Protein AF-A0A4Z1BLG9-F1 (afdb_monomer_lite)

Radius of gyration: 14.85 Å; chains: 1; bounding box: 35×24×40 Å

Secondary structure (DSSP, 8-state):
--HHHHHHHHHHTT--SS-SEEEEEEEEEE--TT-SS-EEETTTTEEEEEEEEEEETTS-EEEEEEEETT--HHHHHHHHHHHHHHH-SS--EEEEP--

Sequence (99 aa):
MNRHLAAALRRGEGRVVDPSTGVIDSQNLRTTESGGVRGYDTVNCINGHKRHIVTNTIGPLVRLTVLGAKSQDRDDAPALLKSVSAAYLLLRNELADGG

Organism: NCBI:txid2560053

InterPro domains:
  IPR002559 Transposase IS4-like domain [PF01609] (19-97)

pLDDT: mean 86.89, std 6.78, range [56.94, 94.12]

Structure (mmCIF, N/CA/C/O backbone):
data_AF-A0A4Z1BLG9-F1
#
_entry.id   AF-A0A4Z1BLG9-F1
#
loop_
_atom_site.group_PDB
_atom_site.id
_atom_site.type_symbol
_atom_site.label_atom_id
_atom_site.label_alt_id
_atom_site.label_comp_id
_atom_site.label_asym_id
_atom_site.label_entity_id
_atom_site.label_seq_id
_atom_site.pdbx_PDB_ins_code
_atom_site.Cartn_x
_atom_site.Cartn_y
_atom_site.Cartn_z
_atom_site.occupancy
_atom_site.B_iso_or_equiv
_atom_site.auth_seq_id
_atom_site.auth_comp_id
_atom_site.auth_asym_id
_atom_site.auth_atom_id
_atom_site.pdbx_PDB_model_num
ATOM 1 N N . MET A 1 1 ? 0.551 -10.435 5.478 1.00 67.19 1 MET A N 1
ATOM 2 C CA . MET A 1 1 ? 1.385 -9.283 5.886 1.00 67.19 1 MET A CA 1
ATOM 3 C C . MET A 1 1 ? 0.776 -8.670 7.150 1.00 67.19 1 MET A C 1
ATOM 5 O O . MET A 1 1 ? -0.440 -8.560 7.188 1.00 67.19 1 MET A O 1
ATOM 9 N N . ASN A 1 2 ? 1.581 -8.408 8.187 1.00 83.00 2 ASN A N 1
ATOM 10 C CA . ASN A 1 2 ? 1.369 -7.635 9.438 1.00 83.00 2 ASN A CA 1
ATOM 11 C C . ASN A 1 2 ? 0.002 -7.520 10.157 1.00 83.00 2 ASN A C 1
ATOM 13 O O . ASN A 1 2 ? -0.118 -6.723 11.086 1.00 83.00 2 ASN A O 1
ATOM 17 N N . ARG A 1 3 ? -1.003 -8.349 9.860 1.00 85.00 3 ARG A N 1
ATOM 18 C CA . ARG A 1 3 ? -2.334 -8.282 10.492 1.00 85.00 3 ARG A CA 1
ATOM 19 C C . ARG A 1 3 ? -2.309 -8.355 12.021 1.00 85.00 3 ARG A C 1
ATOM 21 O O . ARG A 1 3 ? -3.034 -7.605 12.661 1.00 85.00 3 ARG A O 1
ATOM 28 N N . HIS A 1 4 ? -1.478 -9.219 12.607 1.00 88.88 4 HIS A N 1
ATOM 29 C CA . HIS A 1 4 ? -1.388 -9.347 14.067 1.00 88.88 4 HIS A CA 1
ATOM 30 C C . HIS A 1 4 ? -0.812 -8.092 14.726 1.00 88.88 4 HIS A C 1
ATOM 32 O O . HIS A 1 4 ? -1.366 -7.622 15.715 1.00 88.88 4 HIS A O 1
ATOM 38 N N . LEU A 1 5 ? 0.239 -7.513 14.139 1.00 88.88 5 LEU A N 1
ATOM 39 C CA . LEU A 1 5 ? 0.828 -6.260 14.614 1.00 88.88 5 LEU A CA 1
ATOM 40 C C . LEU A 1 5 ? -0.161 -5.101 14.460 1.00 88.88 5 LEU A C 1
ATOM 42 O O . LEU A 1 5 ? -0.385 -4.353 15.405 1.00 88.88 5 LEU A O 1
ATOM 46 N N . ALA A 1 6 ? -0.830 -5.005 13.309 1.00 88.75 6 ALA A N 1
ATOM 47 C CA . ALA A 1 6 ? -1.861 -3.999 13.081 1.00 88.75 6 ALA A CA 1
ATOM 48 C C . ALA A 1 6 ? -3.029 -4.138 14.075 1.00 88.75 6 ALA A C 1
ATOM 50 O O . ALA A 1 6 ? -3.483 -3.140 14.624 1.00 88.75 6 ALA A O 1
ATOM 51 N N . ALA A 1 7 ? -3.492 -5.361 14.353 1.00 90.12 7 ALA A N 1
ATOM 52 C CA . ALA A 1 7 ? -4.559 -5.606 15.320 1.00 90.12 7 ALA A CA 1
ATOM 53 C C . ALA A 1 7 ? -4.134 -5.266 16.758 1.00 90.12 7 ALA A C 1
ATOM 55 O O . ALA A 1 7 ? -4.933 -4.706 17.505 1.00 90.12 7 ALA A O 1
ATOM 56 N N . ALA A 1 8 ? -2.891 -5.577 17.142 1.00 92.06 8 ALA A N 1
ATOM 57 C CA . ALA A 1 8 ? -2.346 -5.234 18.453 1.00 92.06 8 ALA A CA 1
ATOM 58 C C . ALA A 1 8 ? -2.254 -3.713 18.646 1.00 92.06 8 ALA A C 1
ATOM 60 O O . ALA A 1 8 ? -2.758 -3.201 19.643 1.00 92.06 8 ALA A O 1
ATOM 61 N N . LEU A 1 9 ? -1.712 -2.990 17.659 1.00 92.81 9 LEU A N 1
ATOM 62 C CA . LEU A 1 9 ? -1.645 -1.526 17.680 1.00 92.81 9 LEU A CA 1
ATOM 63 C C . LEU A 1 9 ? -3.043 -0.901 17.759 1.00 92.81 9 LEU A C 1
ATOM 65 O O . LEU A 1 9 ? -3.284 -0.029 18.584 1.00 92.81 9 LEU A O 1
ATOM 69 N N . ARG A 1 10 ? -4.005 -1.395 16.966 1.00 92.56 10 ARG A N 1
ATOM 70 C CA . ARG A 1 10 ? -5.385 -0.881 17.003 1.00 92.56 10 ARG A CA 1
ATOM 71 C C . ARG A 1 10 ? -6.067 -1.126 18.345 1.00 92.56 10 ARG A C 1
ATOM 73 O O . ARG A 1 10 ? -6.756 -0.230 18.816 1.00 92.56 10 ARG A O 1
ATOM 80 N N . ARG A 1 11 ? -5.847 -2.284 18.979 1.00 94.06 11 ARG A N 1
ATOM 81 C CA . ARG A 1 11 ? -6.335 -2.537 20.347 1.00 94.06 11 ARG A CA 1
ATOM 82 C C . ARG A 1 11 ? -5.711 -1.581 21.358 1.00 94.06 11 ARG A C 1
ATOM 84 O O . ARG A 1 11 ? -6.442 -1.076 22.200 1.00 94.06 11 ARG A O 1
ATOM 91 N N . GLY A 1 12 ? -4.405 -1.325 21.257 1.00 94.12 12 GLY A N 1
ATOM 92 C CA . GLY A 1 12 ? -3.710 -0.352 22.107 1.00 94.12 12 GLY A CA 1
ATOM 93 C C . GLY A 1 12 ? -4.290 1.061 21.985 1.00 94.12 12 GLY A C 1
ATOM 94 O O . GLY A 1 12 ? -4.463 1.739 22.987 1.00 94.12 12 GLY A O 1
ATOM 95 N N . GLU A 1 13 ? -4.698 1.446 20.775 1.00 92.75 13 GLU A N 1
ATOM 96 C CA . GLU A 1 13 ? -5.358 2.725 20.471 1.00 92.75 13 GLU A CA 1
ATOM 97 C C . GLU A 1 13 ? -6.877 2.737 20.762 1.00 92.75 13 GLU A C 1
ATOM 99 O O . GLU A 1 13 ? -7.572 3.684 20.391 1.00 92.75 13 GLU A O 1
ATOM 104 N N . GLY A 1 14 ? -7.442 1.674 21.353 1.00 93.62 14 GLY A N 1
ATOM 105 C CA . GLY A 1 14 ? -8.882 1.575 21.635 1.00 93.62 14 GLY A CA 1
ATOM 106 C C . GLY A 1 14 ? -9.774 1.490 20.385 1.00 93.62 14 GLY A C 1
ATOM 107 O O . GLY A 1 14 ? -10.964 1.797 20.441 1.00 93.62 14 GLY A O 1
ATOM 108 N N . ARG A 1 15 ? -9.219 1.087 19.235 1.00 91.62 15 ARG A N 1
ATOM 109 C CA . ARG A 1 15 ? -9.914 1.001 17.940 1.00 91.62 15 ARG A CA 1
ATOM 110 C C . ARG A 1 15 ? -10.295 -0.439 17.592 1.00 91.62 15 ARG A C 1
ATOM 112 O O . ARG A 1 15 ? -9.628 -1.400 17.973 1.00 91.62 15 ARG A O 1
ATOM 119 N N . VAL A 1 16 ? -11.341 -0.590 16.774 1.00 90.38 16 VAL A N 1
ATOM 120 C CA . VAL A 1 16 ? -11.739 -1.883 16.184 1.00 90.38 16 VAL A CA 1
ATOM 121 C C . VAL A 1 16 ? -10.556 -2.499 15.436 1.00 90.38 16 VAL A C 1
ATOM 123 O O . VAL A 1 16 ? -9.916 -1.810 14.646 1.00 90.38 16 VAL A O 1
ATOM 126 N N . VAL A 1 17 ? -10.276 -3.787 15.669 1.00 90.00 17 VAL A N 1
ATOM 127 C CA . VAL A 1 17 ? -9.104 -4.499 15.116 1.00 90.00 17 VAL A CA 1
ATOM 128 C C . VAL A 1 17 ? -9.045 -4.518 13.592 1.00 90.00 17 VAL A C 1
ATOM 130 O O . VAL A 1 17 ? -7.956 -4.464 13.025 1.00 90.00 17 VAL A O 1
ATOM 133 N N . ASP A 1 18 ? -10.202 -4.599 12.940 1.00 88.38 18 ASP A N 1
ATOM 134 C CA . ASP A 1 18 ? -10.326 -4.548 11.489 1.00 88.38 18 ASP A CA 1
ATOM 135 C C . ASP A 1 18 ? -10.551 -3.078 11.077 1.00 88.38 18 ASP A C 1
ATOM 137 O O . ASP A 1 18 ? -11.537 -2.470 11.505 1.00 88.38 18 ASP A O 1
ATOM 141 N N . PRO A 1 19 ? -9.605 -2.434 10.372 1.00 89.69 19 PRO A N 1
ATOM 142 C CA . PRO A 1 19 ? -9.749 -1.043 9.956 1.00 89.69 19 PRO A CA 1
ATOM 143 C C . PRO A 1 19 ? -10.884 -0.870 8.942 1.00 89.69 19 PRO A C 1
ATOM 145 O O . PRO A 1 19 ? -11.047 -1.684 8.046 1.00 89.69 19 PRO A O 1
ATOM 148 N N . SER A 1 20 ? -11.621 0.237 9.039 1.00 89.00 20 SER A N 1
ATOM 149 C CA . SER A 1 20 ? -12.642 0.608 8.050 1.00 89.00 20 SER A CA 1
ATOM 150 C C . SER A 1 20 ? -12.087 1.381 6.848 1.00 89.00 20 SER A C 1
ATOM 152 O O . SER A 1 20 ? -12.695 1.402 5.778 1.00 89.00 20 SER A O 1
ATOM 154 N N . THR A 1 21 ? -10.938 2.034 7.042 1.00 90.19 21 THR A N 1
ATOM 155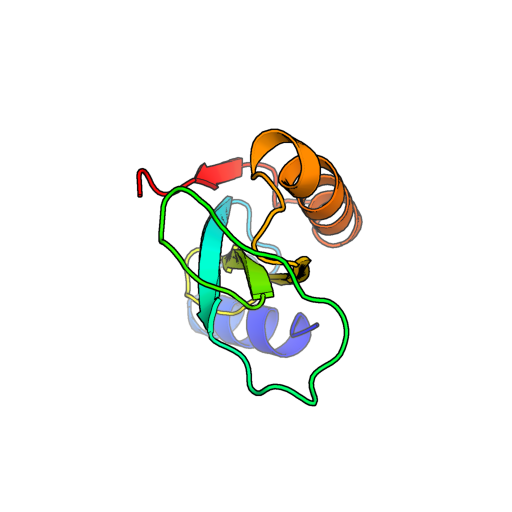 C CA . THR A 1 21 ? -10.329 2.954 6.079 1.00 90.19 21 THR A CA 1
ATOM 156 C C . THR A 1 21 ? -8.844 2.650 5.911 1.00 90.19 21 THR A C 1
ATOM 158 O O . THR A 1 21 ? -8.130 2.469 6.908 1.00 90.19 21 THR A O 1
ATOM 161 N N . GLY A 1 22 ? -8.397 2.616 4.658 1.00 91.00 22 GLY A N 1
ATOM 162 C CA . GLY A 1 22 ? -6.997 2.566 4.252 1.00 91.00 22 GLY A CA 1
ATOM 163 C C . GLY A 1 22 ? -6.568 3.830 3.506 1.00 91.00 22 GLY A C 1
ATOM 164 O O . GLY A 1 22 ? -7.404 4.565 2.980 1.00 91.00 22 GLY A O 1
ATOM 165 N N . VAL A 1 23 ? -5.264 4.083 3.487 1.00 91.50 23 VAL A N 1
ATOM 166 C CA . VAL A 1 23 ? -4.624 5.101 2.643 1.00 91.50 23 VAL A CA 1
ATOM 167 C C . VAL A 1 23 ? -3.745 4.370 1.639 1.00 91.50 23 VAL A C 1
ATOM 169 O O . VAL A 1 23 ? -2.911 3.554 2.054 1.00 91.50 23 VAL A O 1
ATOM 172 N N . ILE A 1 24 ? -3.961 4.646 0.355 1.00 91.56 24 ILE A N 1
ATOM 173 C CA . ILE A 1 24 ? -3.181 4.124 -0.761 1.00 91.56 24 ILE A CA 1
ATOM 174 C C . ILE A 1 24 ? -2.267 5.217 -1.305 1.00 91.56 24 ILE A C 1
ATOM 176 O O . ILE A 1 24 ? -2.690 6.355 -1.481 1.00 91.56 24 ILE A O 1
ATOM 180 N N . ASP A 1 25 ? -1.026 4.835 -1.567 1.00 89.94 25 ASP A N 1
ATOM 181 C CA . ASP A 1 25 ? -0.011 5.686 -2.180 1.00 89.94 25 ASP A CA 1
ATOM 182 C C . ASP A 1 25 ? 0.829 4.842 -3.150 1.00 89.94 25 ASP A C 1
ATOM 184 O O . ASP A 1 25 ? 1.086 3.646 -2.920 1.00 89.94 25 ASP A O 1
ATOM 188 N N . SER A 1 26 ? 1.237 5.474 -4.245 1.00 89.56 26 SER A N 1
ATOM 189 C CA . SER A 1 26 ? 2.101 4.900 -5.262 1.00 89.56 26 SER A CA 1
ATOM 190 C C . SER A 1 26 ? 3.442 5.628 -5.298 1.00 89.56 26 SER A C 1
ATOM 192 O O . SER A 1 26 ? 3.518 6.846 -5.422 1.00 89.56 26 SER A O 1
ATOM 194 N N . GLN A 1 27 ? 4.539 4.877 -5.234 1.00 88.31 27 GLN A N 1
ATOM 195 C CA . GLN A 1 27 ? 5.870 5.477 -5.196 1.00 88.31 27 GLN A CA 1
ATOM 196 C C . GLN A 1 27 ? 6.823 4.811 -6.176 1.00 88.31 27 GLN A C 1
ATOM 198 O O . GLN A 1 27 ? 6.926 3.583 -6.222 1.00 88.31 27 GLN A O 1
ATOM 203 N N . ASN A 1 28 ? 7.587 5.629 -6.897 1.00 88.38 28 ASN A N 1
ATOM 204 C CA . ASN A 1 28 ? 8.652 5.174 -7.784 1.00 88.38 28 ASN A CA 1
ATOM 205 C C . ASN A 1 28 ? 10.005 5.224 -7.076 1.00 88.38 28 ASN A C 1
ATOM 207 O O . ASN A 1 28 ? 10.390 6.238 -6.497 1.00 88.38 28 ASN A O 1
ATOM 211 N N . LEU A 1 29 ? 10.747 4.121 -7.133 1.00 87.94 29 LEU A N 1
ATOM 212 C CA . LEU A 1 29 ? 12.064 3.990 -6.523 1.00 87.94 29 LEU A CA 1
ATOM 213 C C . LEU A 1 29 ? 13.074 3.544 -7.567 1.00 87.94 29 LEU A C 1
ATOM 215 O O . LEU A 1 29 ? 12.837 2.597 -8.316 1.00 87.94 29 LEU A O 1
ATOM 219 N N . ARG A 1 30 ? 14.237 4.200 -7.570 1.00 88.50 30 ARG A N 1
ATOM 220 C CA . ARG A 1 30 ? 15.392 3.749 -8.349 1.00 88.50 30 ARG A CA 1
ATOM 221 C C . ARG A 1 30 ? 15.910 2.43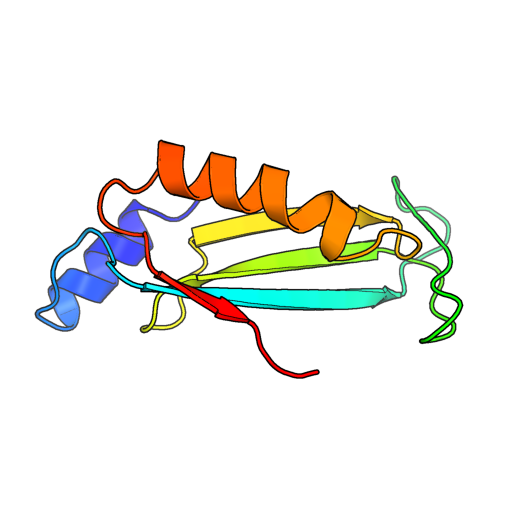2 -7.794 1.00 88.50 30 ARG A C 1
ATOM 223 O O . ARG A 1 30 ? 15.962 2.234 -6.581 1.00 88.50 30 ARG A O 1
ATOM 230 N N . THR A 1 31 ? 16.331 1.559 -8.694 1.00 82.88 31 THR A N 1
ATOM 231 C CA . THR A 1 31 ? 16.894 0.252 -8.352 1.00 82.88 31 THR A CA 1
ATOM 232 C C . THR A 1 31 ? 18.284 0.126 -8.939 1.00 82.88 31 THR A C 1
ATOM 234 O O . THR A 1 31 ? 18.640 0.833 -9.882 1.00 82.88 31 THR A O 1
ATOM 237 N N . THR A 1 32 ? 19.079 -0.789 -8.396 1.00 79.81 32 THR A N 1
ATOM 238 C CA . THR A 1 32 ? 20.351 -1.157 -9.015 1.00 79.81 32 THR A CA 1
ATOM 239 C C . THR A 1 32 ? 20.113 -1.997 -10.271 1.00 79.81 32 THR A C 1
ATOM 241 O O . THR A 1 32 ? 19.020 -2.521 -10.512 1.00 79.81 32 THR A O 1
ATOM 244 N N . GLU A 1 33 ? 21.151 -2.122 -11.091 1.00 65.31 33 GLU A N 1
ATOM 245 C CA . GLU A 1 33 ? 21.119 -2.825 -12.377 1.00 65.31 33 GLU A CA 1
ATOM 246 C C . GLU A 1 33 ? 20.775 -4.325 -12.281 1.00 65.31 33 GLU A C 1
ATOM 248 O O . GLU A 1 33 ? 20.234 -4.883 -13.238 1.00 65.31 33 GLU A O 1
ATOM 253 N N . SER A 1 34 ? 20.986 -4.946 -11.115 1.00 67.88 34 SER A N 1
ATOM 254 C CA . SER A 1 34 ? 20.845 -6.395 -10.885 1.00 67.88 34 SER A CA 1
ATOM 255 C C . SER A 1 34 ? 19.493 -6.843 -10.295 1.00 67.88 34 SER A C 1
ATOM 257 O O . SER A 1 34 ? 19.353 -8.000 -9.901 1.00 67.88 34 SER A O 1
ATOM 259 N N . GLY A 1 35 ? 18.494 -5.959 -10.184 1.00 64.38 35 GLY A N 1
ATOM 260 C CA . GLY A 1 35 ? 17.279 -6.202 -9.390 1.00 64.38 35 GLY A CA 1
ATOM 261 C C . GLY A 1 35 ? 15.988 -6.446 -10.183 1.00 64.38 35 GLY A C 1
ATOM 262 O O . GLY A 1 35 ? 15.214 -5.517 -10.372 1.00 64.38 35 GLY A O 1
ATOM 263 N N . GLY A 1 36 ? 15.709 -7.696 -10.573 1.00 75.88 36 GLY A N 1
ATOM 264 C CA . GLY A 1 36 ? 14.348 -8.198 -10.855 1.00 75.88 36 GLY A CA 1
ATOM 265 C C . GLY A 1 36 ? 13.440 -7.363 -11.784 1.00 75.88 36 GLY A C 1
ATOM 266 O O . GLY A 1 36 ? 13.882 -6.792 -12.779 1.00 75.88 36 GLY A O 1
ATOM 267 N N . VAL A 1 37 ? 12.128 -7.356 -11.493 1.00 81.50 37 VAL A N 1
ATOM 268 C CA . VAL A 1 37 ? 11.091 -6.631 -12.260 1.00 81.50 37 VAL A CA 1
ATOM 269 C C . VAL A 1 37 ? 11.386 -5.131 -12.266 1.00 81.50 37 VAL A C 1
ATOM 271 O O . VAL A 1 37 ? 11.348 -4.507 -11.218 1.00 81.50 37 VAL A O 1
ATOM 274 N N . ARG A 1 38 ? 11.604 -4.523 -13.433 1.00 86.38 38 ARG A N 1
ATOM 275 C CA . ARG A 1 38 ? 11.925 -3.091 -13.567 1.00 86.38 38 ARG A CA 1
ATOM 276 C C . ARG A 1 38 ? 11.164 -2.439 -14.713 1.00 86.38 38 ARG A C 1
ATOM 278 O O . ARG A 1 38 ? 10.721 -3.115 -15.639 1.00 86.38 38 ARG A O 1
ATOM 285 N N . GLY A 1 39 ? 11.045 -1.120 -14.667 1.00 88.75 39 GLY A N 1
ATOM 286 C CA . GLY A 1 39 ? 10.495 -0.318 -15.754 1.00 88.75 39 GLY A CA 1
ATOM 287 C C . GLY A 1 39 ? 11.009 1.111 -15.688 1.00 88.75 39 GLY A C 1
ATOM 288 O O . GLY A 1 39 ? 11.501 1.537 -14.649 1.00 88.75 39 GLY A O 1
ATOM 289 N N . TYR A 1 40 ? 10.904 1.834 -16.797 1.00 89.75 40 TYR A N 1
ATOM 290 C CA . TYR A 1 40 ? 11.205 3.259 -16.836 1.00 89.75 40 TYR A CA 1
ATOM 291 C C . TYR A 1 40 ? 9.908 4.054 -16.725 1.00 89.75 40 TYR A C 1
ATOM 293 O O . TYR A 1 40 ? 9.030 3.911 -17.578 1.00 89.75 40 TYR A O 1
ATOM 301 N N . ASP A 1 41 ? 9.804 4.870 -15.684 1.00 88.50 41 ASP A N 1
ATOM 302 C CA . ASP A 1 41 ? 8.796 5.912 -15.600 1.00 88.50 41 ASP A CA 1
ATOM 303 C C . ASP A 1 41 ? 9.254 7.123 -16.413 1.00 88.50 41 ASP A C 1
ATOM 305 O O . ASP A 1 41 ? 10.282 7.735 -16.114 1.00 88.50 41 ASP A O 1
ATOM 309 N N . THR A 1 42 ? 8.477 7.481 -17.427 1.00 87.62 42 THR A N 1
ATOM 310 C CA . THR A 1 42 ? 8.732 8.656 -18.261 1.00 87.62 42 THR A CA 1
ATOM 311 C C . THR A 1 42 ? 8.382 9.970 -17.571 1.00 87.62 42 THR A C 1
ATOM 313 O O . THR A 1 42 ? 8.910 10.998 -17.977 1.00 87.62 42 THR A O 1
ATOM 316 N N . VAL A 1 43 ? 7.510 9.954 -16.558 1.00 86.38 43 VAL A N 1
ATOM 317 C CA . VAL A 1 43 ? 7.099 11.154 -15.815 1.00 86.38 43 VAL A CA 1
ATOM 318 C C . VAL A 1 43 ? 8.182 11.541 -14.813 1.00 86.38 43 VAL A C 1
ATOM 320 O O . VAL A 1 43 ? 8.688 12.658 -14.854 1.00 86.38 43 VAL A O 1
ATOM 323 N N . ASN A 1 44 ? 8.598 10.601 -13.959 1.00 84.94 44 ASN A N 1
ATOM 324 C CA . ASN A 1 44 ? 9.625 10.859 -12.946 1.00 84.94 44 ASN A CA 1
ATOM 325 C C . ASN A 1 44 ? 11.061 10.596 -13.435 1.00 84.94 44 ASN A C 1
ATOM 327 O O . ASN A 1 44 ? 12.015 10.808 -12.685 1.00 84.94 44 ASN A O 1
ATOM 331 N N . CYS A 1 45 ? 11.239 10.118 -14.671 1.00 90.56 45 CYS A N 1
ATOM 332 C CA . CYS A 1 45 ? 12.535 9.734 -15.243 1.00 90.56 45 CYS A CA 1
ATOM 333 C C . CYS A 1 45 ? 13.310 8.741 -14.354 1.00 90.56 45 CYS A C 1
ATOM 335 O O . CYS A 1 45 ? 14.519 8.864 -14.127 1.00 90.56 45 CYS A O 1
ATOM 337 N N . ILE A 1 46 ? 12.596 7.753 -13.809 1.00 89.25 46 ILE A N 1
ATOM 338 C CA . ILE A 1 46 ? 13.137 6.738 -12.900 1.00 89.25 46 ILE A CA 1
ATOM 339 C C . ILE A 1 46 ? 13.111 5.382 -13.596 1.00 89.25 46 ILE A C 1
ATOM 341 O O . ILE A 1 46 ? 12.051 4.887 -13.963 1.00 89.25 46 ILE A O 1
ATOM 345 N N . ASN A 1 47 ? 14.278 4.744 -13.720 1.00 90.12 47 ASN A N 1
ATOM 346 C CA . ASN A 1 47 ? 14.352 3.312 -13.993 1.00 90.12 47 ASN A CA 1
ATOM 347 C C . ASN A 1 47 ? 14.362 2.559 -12.661 1.00 90.12 47 ASN A C 1
ATOM 349 O O . ASN A 1 47 ? 15.294 2.716 -11.866 1.00 90.12 47 ASN A O 1
ATOM 353 N N . GLY A 1 48 ? 13.328 1.769 -12.405 1.00 92.06 48 GLY A N 1
ATOM 354 C CA . GLY A 1 48 ? 13.265 0.978 -11.188 1.00 92.06 48 GLY A CA 1
ATOM 355 C C . GLY A 1 48 ? 11.906 0.358 -10.921 1.00 92.06 48 GLY A C 1
ATOM 356 O O . GLY A 1 48 ? 11.277 -0.191 -11.832 1.00 92.06 48 GLY A O 1
ATOM 357 N N . HIS A 1 49 ? 11.476 0.411 -9.664 1.00 91.62 49 HIS A N 1
ATOM 358 C CA . HIS A 1 49 ? 10.231 -0.184 -9.193 1.00 91.62 49 HIS A CA 1
ATOM 359 C C . HIS A 1 49 ? 9.171 0.883 -8.941 1.00 91.62 49 HIS A C 1
ATOM 361 O O . HIS A 1 49 ? 9.489 1.967 -8.457 1.00 91.62 49 HIS A O 1
ATOM 367 N N . LYS A 1 50 ? 7.910 0.523 -9.169 1.00 91.06 50 LYS A N 1
ATOM 368 C CA . LYS A 1 50 ? 6.759 1.202 -8.582 1.00 91.06 50 LYS A CA 1
ATOM 369 C C . LYS A 1 50 ? 6.206 0.345 -7.460 1.00 91.06 50 LYS A C 1
ATOM 371 O O . LYS A 1 50 ? 6.022 -0.861 -7.633 1.00 91.06 50 LYS A O 1
ATOM 376 N N . ARG A 1 51 ? 5.958 0.943 -6.301 1.00 92.00 51 ARG A N 1
ATOM 377 C CA . ARG A 1 51 ? 5.285 0.282 -5.183 1.00 92.00 51 ARG A CA 1
ATOM 378 C C . ARG A 1 51 ? 3.927 0.909 -4.952 1.00 92.00 51 ARG A C 1
ATOM 380 O O . ARG A 1 51 ? 3.841 2.123 -4.854 1.00 92.00 51 ARG A O 1
ATOM 387 N N . HIS A 1 52 ? 2.916 0.065 -4.793 1.00 92.06 52 HIS A N 1
ATOM 388 C CA . HIS A 1 52 ? 1.607 0.461 -4.291 1.00 92.06 52 HIS A CA 1
ATOM 389 C C . HIS A 1 52 ? 1.491 0.005 -2.849 1.00 92.06 52 HIS A C 1
ATOM 391 O O . HIS A 1 52 ? 1.535 -1.202 -2.573 1.00 92.06 52 HIS A O 1
ATOM 397 N N . ILE A 1 53 ? 1.394 0.958 -1.931 1.00 91.62 53 ILE A N 1
ATOM 398 C CA . ILE A 1 53 ? 1.322 0.706 -0.495 1.00 91.62 53 ILE A CA 1
ATOM 399 C C . ILE A 1 53 ? -0.091 1.022 -0.032 1.00 91.62 53 ILE A C 1
ATOM 401 O O . ILE A 1 53 ? -0.586 2.112 -0.276 1.00 91.62 53 ILE A O 1
ATOM 405 N N . VAL A 1 54 ? -0.698 0.094 0.706 1.00 91.56 54 VAL A N 1
ATOM 406 C CA . VAL A 1 54 ? -1.897 0.374 1.498 1.00 91.56 54 VAL A CA 1
ATOM 407 C C . VAL A 1 54 ? -1.518 0.329 2.967 1.00 91.56 54 VAL A C 1
ATOM 409 O O . VAL A 1 54 ? -1.011 -0.683 3.469 1.00 91.56 54 VAL A O 1
ATOM 412 N N . THR A 1 55 ? -1.786 1.420 3.667 1.00 91.62 55 THR A N 1
ATOM 413 C CA . THR A 1 55 ? -1.686 1.519 5.126 1.00 91.62 55 THR A CA 1
ATOM 414 C C . THR A 1 55 ? -3.074 1.680 5.724 1.00 91.62 55 THR A C 1
ATOM 416 O O . THR A 1 55 ? -4.020 2.040 5.029 1.00 91.62 55 THR A O 1
ATOM 419 N N . ASN A 1 56 ? -3.233 1.392 7.014 1.00 88.69 56 ASN A N 1
ATOM 420 C CA . ASN A 1 56 ? -4.436 1.826 7.721 1.00 88.69 56 ASN A CA 1
ATOM 421 C C . ASN A 1 56 ? -4.217 3.216 8.346 1.00 88.69 56 ASN A C 1
ATOM 423 O O . ASN A 1 56 ? -3.101 3.729 8.393 1.00 88.69 56 ASN A O 1
ATOM 427 N N . THR A 1 57 ? -5.275 3.796 8.910 1.00 88.12 57 THR A N 1
ATOM 428 C CA . THR A 1 57 ? -5.247 5.151 9.492 1.00 88.12 57 THR A CA 1
ATOM 429 C C . THR A 1 57 ? -4.361 5.345 10.730 1.00 88.12 57 THR A C 1
ATOM 431 O O . THR A 1 57 ? -4.275 6.462 11.229 1.00 88.12 57 THR A O 1
ATOM 434 N N . ILE A 1 58 ? -3.734 4.293 11.264 1.00 88.69 58 ILE A N 1
ATOM 435 C CA . ILE A 1 58 ? -2.734 4.399 12.343 1.00 88.69 58 ILE A CA 1
ATOM 436 C C . ILE A 1 58 ? -1.299 4.137 11.854 1.00 88.69 58 ILE A C 1
ATOM 438 O O . ILE A 1 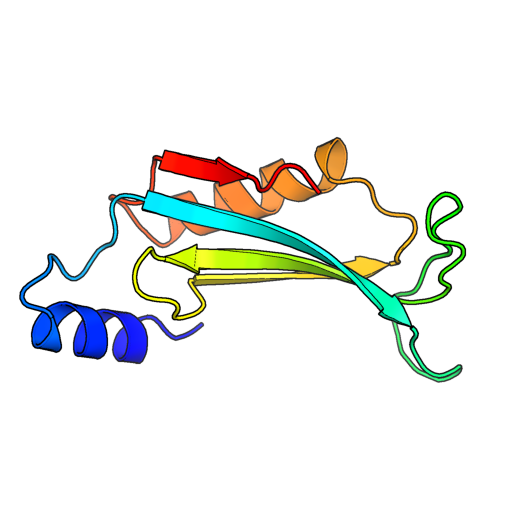58 ? -0.395 4.015 12.673 1.00 88.69 58 ILE A O 1
ATOM 442 N N . GLY A 1 59 ? -1.080 4.011 10.537 1.00 84.88 59 GLY A N 1
ATOM 443 C CA . GLY A 1 59 ? 0.245 3.853 9.920 1.00 84.88 59 GLY A CA 1
ATOM 444 C C . GLY A 1 59 ? 0.759 2.438 9.564 1.00 84.88 59 GLY A C 1
ATOM 445 O O . GLY A 1 59 ? 1.557 2.344 8.633 1.00 84.88 59 GLY A O 1
ATOM 446 N N . PRO A 1 60 ? 0.371 1.309 10.196 1.00 88.06 60 PRO A N 1
ATOM 447 C CA . PRO A 1 60 ? 0.871 -0.003 9.821 1.00 88.06 60 PRO A CA 1
ATOM 448 C C . PRO A 1 60 ? 0.383 -0.424 8.434 1.00 88.06 60 PRO A C 1
ATOM 450 O O . PRO A 1 60 ? -0.763 -0.203 8.029 1.00 88.06 60 PRO A O 1
ATOM 453 N N . LEU A 1 61 ? 1.291 -1.106 7.741 1.00 87.88 61 LEU A N 1
ATOM 454 C CA . LEU A 1 61 ? 1.107 -1.612 6.391 1.00 87.88 61 LEU A CA 1
ATOM 455 C C . LEU A 1 61 ? 0.088 -2.760 6.361 1.00 87.88 61 LEU A C 1
ATOM 457 O O . LEU A 1 61 ? 0.223 -3.766 7.063 1.00 87.88 61 LEU A O 1
ATOM 461 N N . VAL A 1 62 ? -0.914 -2.598 5.504 1.00 89.19 62 VAL A N 1
ATOM 462 C CA . VAL A 1 62 ? -1.996 -3.551 5.226 1.00 89.19 62 VAL A CA 1
ATOM 463 C C . VAL A 1 62 ? -1.591 -4.442 4.054 1.00 89.19 62 VAL A C 1
ATOM 465 O O . VAL A 1 62 ? -1.647 -5.674 4.138 1.00 89.19 62 VAL A O 1
ATOM 468 N N . ARG A 1 63 ? -1.129 -3.824 2.964 1.00 90.88 63 ARG A N 1
ATOM 469 C CA . ARG A 1 63 ? -0.747 -4.511 1.729 1.00 90.88 63 ARG A CA 1
ATOM 470 C C . ARG A 1 63 ? 0.321 -3.724 0.980 1.00 90.88 63 ARG A C 1
ATOM 472 O O . ARG A 1 63 ? 0.427 -2.514 1.121 1.00 90.88 63 ARG A O 1
ATOM 479 N N . LEU A 1 64 ? 1.115 -4.442 0.196 1.00 91.31 64 LEU A N 1
ATOM 480 C CA . LEU A 1 64 ? 2.146 -3.896 -0.674 1.00 91.31 64 LEU A CA 1
ATOM 481 C C . LEU A 1 64 ? 2.179 -4.733 -1.950 1.00 91.31 64 LEU A C 1
ATOM 483 O O . LEU A 1 64 ? 2.157 -5.963 -1.864 1.00 91.31 64 LEU A O 1
ATOM 487 N N . THR A 1 65 ? 2.259 -4.076 -3.102 1.00 91.81 65 THR A N 1
ATOM 488 C CA . THR A 1 65 ? 2.605 -4.704 -4.385 1.00 91.81 65 THR A CA 1
ATOM 489 C C . THR A 1 65 ? 3.741 -3.919 -5.027 1.00 91.81 65 THR A C 1
ATOM 491 O O . THR A 1 65 ? 3.762 -2.694 -4.942 1.00 91.81 65 THR A O 1
ATOM 494 N N . VAL A 1 66 ? 4.698 -4.624 -5.631 1.00 91.31 66 VAL A N 1
ATOM 495 C CA . VAL A 1 66 ? 5.867 -4.033 -6.295 1.00 91.31 66 VAL A CA 1
ATOM 496 C C . VAL A 1 66 ? 5.867 -4.467 -7.755 1.00 91.31 66 VAL A C 1
ATOM 498 O O . VAL A 1 66 ? 5.792 -5.659 -8.049 1.00 91.31 66 VAL A O 1
ATOM 501 N N . LEU A 1 67 ? 5.938 -3.492 -8.651 1.00 91.06 67 LEU A N 1
ATOM 502 C CA . LEU A 1 67 ? 5.921 -3.638 -10.104 1.00 91.06 67 LEU A CA 1
ATOM 503 C C . LEU A 1 67 ? 7.067 -2.818 -10.709 1.00 91.06 67 LEU A C 1
ATOM 505 O O . LEU A 1 67 ? 7.830 -2.168 -9.995 1.00 91.06 67 LEU A O 1
ATOM 509 N N . GLY A 1 68 ? 7.238 -2.863 -12.029 1.00 91.44 68 GLY A N 1
ATOM 510 C CA . GLY A 1 68 ? 8.230 -2.025 -12.707 1.00 91.44 68 GLY A CA 1
ATOM 511 C C . GLY A 1 68 ? 7.741 -0.580 -12.799 1.00 91.44 68 GLY A C 1
ATOM 512 O O . GLY A 1 68 ? 6.561 -0.370 -13.043 1.00 91.44 68 GLY A O 1
ATOM 513 N N . ALA A 1 69 ? 8.630 0.412 -12.696 1.00 90.94 69 ALA A N 1
ATOM 514 C CA . ALA A 1 69 ? 8.264 1.838 -12.656 1.00 90.94 69 ALA A CA 1
ATOM 515 C C . ALA A 1 69 ? 7.499 2.373 -13.885 1.00 90.94 69 ALA A C 1
ATOM 517 O O . ALA A 1 69 ? 6.931 3.454 -13.836 1.00 90.94 69 ALA A O 1
ATOM 518 N N . LYS A 1 70 ? 7.397 1.596 -14.969 1.00 90.69 70 LYS A N 1
ATOM 519 C CA . LYS A 1 70 ? 6.526 1.915 -16.112 1.00 90.69 70 LYS A CA 1
ATOM 520 C C . LYS A 1 70 ? 5.025 1.795 -15.775 1.00 90.69 70 LYS A C 1
ATOM 522 O O . LYS A 1 70 ? 4.196 2.343 -16.503 1.00 90.69 70 LYS A O 1
ATOM 527 N N . SER A 1 71 ? 4.668 1.024 -14.747 1.00 88.19 71 SER A N 1
ATOM 528 C CA . SER A 1 71 ? 3.279 0.678 -14.448 1.00 88.19 71 SER A CA 1
ATOM 529 C C . SER A 1 71 ? 2.474 1.881 -13.935 1.00 88.19 71 SER A C 1
ATOM 531 O O . SER A 1 71 ? 3.008 2.804 -13.316 1.00 88.19 71 SER A O 1
ATOM 533 N N . GLN A 1 72 ? 1.182 1.909 -14.262 1.00 86.69 72 GLN A N 1
ATOM 534 C CA . GLN A 1 72 ? 0.293 3.041 -13.997 1.00 86.69 72 GLN A CA 1
ATOM 535 C C . GLN A 1 72 ? -0.700 2.689 -12.890 1.00 86.69 72 GLN A C 1
ATOM 537 O O . GLN A 1 72 ? -1.204 1.569 -12.833 1.00 86.69 72 GLN A O 1
ATOM 542 N N . ASP A 1 73 ? -1.037 3.662 -12.039 1.00 86.69 73 ASP A N 1
ATOM 543 C CA . ASP A 1 73 ? -1.903 3.431 -10.868 1.00 86.69 73 ASP A CA 1
ATOM 544 C C . ASP A 1 73 ? -3.281 2.930 -11.255 1.00 86.69 73 ASP A C 1
ATOM 546 O O . ASP A 1 73 ? -3.828 2.024 -10.628 1.00 86.69 73 ASP A O 1
ATOM 550 N N . ARG A 1 74 ? -3.792 3.461 -12.364 1.00 87.38 74 ARG A N 1
ATOM 551 C CA . ARG A 1 74 ? -5.047 3.034 -12.971 1.00 87.38 74 ARG A CA 1
ATOM 552 C C . ARG A 1 74 ? -5.091 1.528 -13.254 1.00 87.38 74 ARG A C 1
ATOM 554 O O . ARG A 1 74 ? -6.155 0.930 -13.104 1.00 87.38 74 ARG A O 1
ATOM 561 N N . ASP A 1 75 ? -3.976 0.943 -13.678 1.00 88.94 75 ASP A N 1
ATOM 562 C CA . ASP A 1 75 ? -3.920 -0.457 -14.103 1.00 88.94 75 ASP A CA 1
ATOM 563 C C . ASP A 1 75 ? -3.640 -1.394 -12.918 1.00 88.94 75 ASP A C 1
ATOM 565 O O . ASP A 1 75 ? -4.170 -2.505 -12.851 1.00 88.94 75 ASP A O 1
ATOM 569 N N . ASP A 1 76 ? -2.858 -0.926 -11.945 1.00 87.00 76 ASP A N 1
ATOM 570 C CA . ASP A 1 76 ? -2.345 -1.757 -10.855 1.00 87.00 76 ASP A CA 1
ATOM 571 C C . ASP A 1 76 ? -3.214 -1.722 -9.587 1.00 87.00 76 ASP A C 1
ATOM 573 O O . ASP A 1 76 ? -3.379 -2.746 -8.907 1.00 87.00 76 ASP A O 1
ATOM 577 N N . ALA A 1 77 ? -3.789 -0.558 -9.254 1.00 86.75 77 ALA A N 1
ATOM 578 C CA . ALA A 1 77 ? -4.563 -0.365 -8.030 1.00 86.75 77 ALA A CA 1
ATOM 579 C C . ALA A 1 77 ? -5.748 -1.344 -7.901 1.00 86.75 77 ALA A C 1
ATOM 581 O O . ALA A 1 77 ? -5.919 -1.907 -6.818 1.00 86.75 77 ALA A O 1
ATOM 582 N N . PRO A 1 78 ? -6.534 -1.663 -8.955 1.00 90.75 78 PRO A N 1
ATOM 583 C CA . PRO A 1 78 ? -7.675 -2.572 -8.820 1.00 90.75 78 PRO A CA 1
ATOM 584 C C . PRO A 1 78 ? -7.312 -3.958 -8.267 1.00 90.75 78 PRO A C 1
ATOM 586 O O . PRO A 1 78 ? -8.045 -4.515 -7.444 1.00 90.75 78 PRO A O 1
ATOM 589 N N . ALA A 1 79 ? -6.171 -4.519 -8.681 1.00 90.31 79 ALA A N 1
ATOM 590 C CA . ALA A 1 79 ? -5.720 -5.825 -8.203 1.00 90.31 79 ALA A CA 1
ATOM 591 C C . ALA A 1 79 ? -5.311 -5.774 -6.722 1.00 90.31 79 ALA A C 1
ATOM 593 O O . ALA A 1 79 ? -5.657 -6.672 -5.943 1.00 90.31 79 ALA A O 1
ATOM 594 N N . LEU A 1 80 ? -4.626 -4.700 -6.318 1.00 89.69 80 LEU A N 1
ATOM 595 C CA . LEU A 1 80 ? -4.248 -4.454 -4.930 1.00 89.69 80 LEU A CA 1
ATOM 596 C C . LEU A 1 80 ? -5.484 -4.300 -4.037 1.00 89.69 80 LEU A C 1
ATOM 598 O O . LEU A 1 80 ? -5.599 -5.032 -3.049 1.00 89.69 80 LEU A O 1
ATOM 602 N N . LEU A 1 81 ? -6.420 -3.431 -4.425 1.00 89.25 81 LEU A N 1
ATOM 603 C CA . LEU A 1 81 ? -7.669 -3.153 -3.710 1.00 89.25 81 LEU A CA 1
ATOM 604 C C . LEU A 1 81 ? -8.515 -4.416 -3.532 1.00 89.25 81 LEU A C 1
ATOM 606 O O . LEU A 1 81 ? -8.971 -4.725 -2.429 1.00 89.25 81 LEU A O 1
ATOM 610 N N . LYS A 1 82 ? -8.652 -5.225 -4.591 1.00 89.88 82 LYS A N 1
ATOM 611 C CA . LYS A 1 82 ? -9.344 -6.521 -4.515 1.00 89.88 82 LYS A CA 1
ATOM 612 C C . LYS A 1 82 ? -8.691 -7.446 -3.487 1.00 89.88 82 LYS A C 1
ATOM 614 O O . LYS A 1 82 ? -9.379 -8.152 -2.751 1.00 89.88 82 LYS A O 1
ATOM 619 N N . SER A 1 83 ? -7.363 -7.429 -3.415 1.00 89.81 83 SER A N 1
ATOM 620 C CA . SER A 1 83 ? -6.618 -8.241 -2.456 1.00 89.81 83 SER A CA 1
ATOM 621 C C . SER A 1 83 ? -6.749 -7.746 -1.009 1.00 89.81 83 SER A C 1
ATOM 623 O O . SER A 1 83 ? -6.735 -8.566 -0.090 1.00 89.81 83 SER A O 1
ATOM 625 N N . VAL A 1 84 ? -6.909 -6.434 -0.804 1.00 89.00 84 VAL A N 1
ATOM 626 C CA . VAL A 1 84 ? -7.190 -5.831 0.506 1.00 89.00 84 VAL A CA 1
ATOM 627 C C . VAL A 1 84 ? -8.598 -6.196 0.962 1.00 89.00 84 VAL A C 1
ATOM 629 O O . VAL A 1 84 ? -8.752 -6.720 2.064 1.00 89.00 84 VAL A O 1
ATOM 632 N N . SER A 1 85 ? -9.596 -6.027 0.091 1.00 86.69 85 SER A N 1
ATOM 633 C CA . SER A 1 85 ? -10.996 -6.366 0.378 1.00 86.69 85 SER A CA 1
ATOM 634 C C . SER A 1 85 ? -11.187 -7.846 0.738 1.00 86.69 85 SER A C 1
ATOM 636 O O . SER A 1 85 ? -11.987 -8.178 1.609 1.00 86.69 85 SER A O 1
ATOM 638 N N . ALA A 1 86 ? -10.405 -8.748 0.134 1.00 86.94 86 ALA A N 1
ATOM 639 C CA . ALA A 1 86 ? -10.418 -10.167 0.491 1.00 86.94 86 ALA A CA 1
ATOM 640 C C . ALA A 1 86 ? -9.801 -10.461 1.876 1.00 86.94 86 ALA A C 1
ATOM 642 O O . ALA A 1 86 ? -10.134 -11.468 2.499 1.00 86.94 86 ALA A O 1
ATOM 6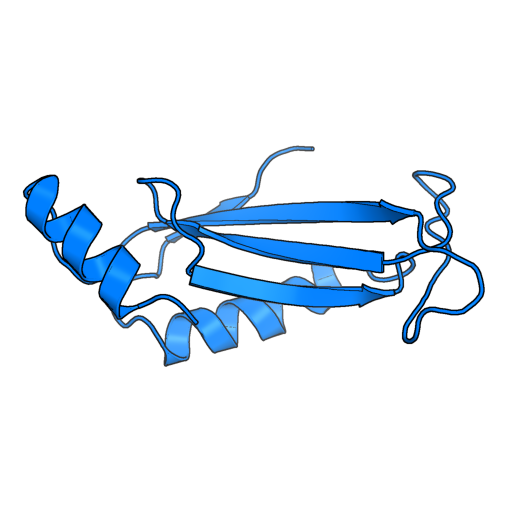43 N N . ALA A 1 87 ? -8.885 -9.616 2.359 1.00 84.56 87 ALA A N 1
ATOM 644 C CA . ALA A 1 87 ? -8.157 -9.829 3.612 1.00 84.56 87 ALA A CA 1
ATOM 645 C C . ALA A 1 87 ? -8.780 -9.101 4.820 1.00 84.56 87 ALA A C 1
ATOM 647 O O . ALA A 1 87 ? -8.639 -9.577 5.955 1.00 84.56 87 ALA A O 1
ATOM 648 N N . TYR A 1 88 ? -9.460 -7.977 4.578 1.00 84.50 88 TYR A N 1
ATOM 649 C CA . 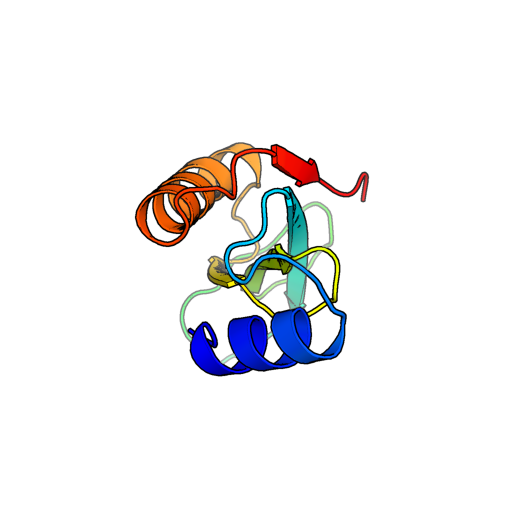TYR A 1 88 ? -10.041 -7.082 5.580 1.00 84.50 88 TYR A CA 1
ATOM 650 C C . TYR A 1 88 ? -11.505 -6.801 5.230 1.00 84.50 88 TYR A C 1
ATOM 652 O O . TYR A 1 88 ? -11.800 -6.185 4.209 1.00 84.50 88 TYR A O 1
ATOM 660 N N . LEU A 1 89 ? -12.434 -7.259 6.073 1.00 81.50 89 LEU A N 1
ATOM 661 C CA . LEU A 1 89 ? -13.871 -7.215 5.765 1.00 81.50 89 LEU A CA 1
ATOM 662 C C . LEU A 1 89 ? -14.444 -5.798 5.887 1.00 81.50 89 LEU A C 1
ATOM 664 O O . LEU A 1 89 ? -15.423 -5.455 5.208 1.00 81.50 89 LEU A O 1
ATOM 668 N N . LEU A 1 90 ? -13.846 -4.999 6.776 1.00 84.69 90 LEU A N 1
ATOM 669 C CA . LEU A 1 90 ? -14.285 -3.637 7.064 1.00 84.69 90 LEU A CA 1
ATOM 670 C C . LEU A 1 90 ? -13.569 -2.581 6.218 1.00 84.69 90 LEU A C 1
ATOM 672 O O . LEU A 1 90 ? -14.133 -1.502 6.047 1.00 84.69 90 LEU A O 1
ATOM 676 N N . LEU A 1 91 ? -12.389 -2.873 5.657 1.00 84.25 91 LEU A N 1
ATOM 677 C CA . LEU A 1 91 ? -11.606 -1.903 4.886 1.00 84.25 91 LEU A CA 1
ATOM 678 C C . LEU A 1 91 ? -12.233 -1.722 3.500 1.00 84.25 91 LEU A C 1
ATOM 680 O O . LEU A 1 91 ? -11.944 -2.454 2.557 1.00 84.25 91 LEU A O 1
ATOM 684 N N . ARG A 1 92 ? -13.155 -0.761 3.421 1.00 80.69 92 ARG A N 1
ATOM 685 C CA . ARG A 1 92 ? -13.956 -0.459 2.223 1.00 80.69 92 ARG A CA 1
ATOM 686 C C . ARG A 1 92 ? -13.758 0.960 1.712 1.00 80.69 92 ARG A C 1
ATOM 688 O O . ARG A 1 92 ? -14.148 1.252 0.588 1.00 80.69 92 ARG A O 1
ATOM 695 N N . ASN A 1 93 ? -13.160 1.815 2.535 1.00 83.62 93 ASN A N 1
ATOM 696 C CA . ASN A 1 93 ? -12.850 3.189 2.182 1.00 83.62 93 ASN A CA 1
ATOM 697 C C . ASN A 1 93 ? -11.349 3.293 1.933 1.00 83.62 93 ASN A C 1
ATOM 699 O 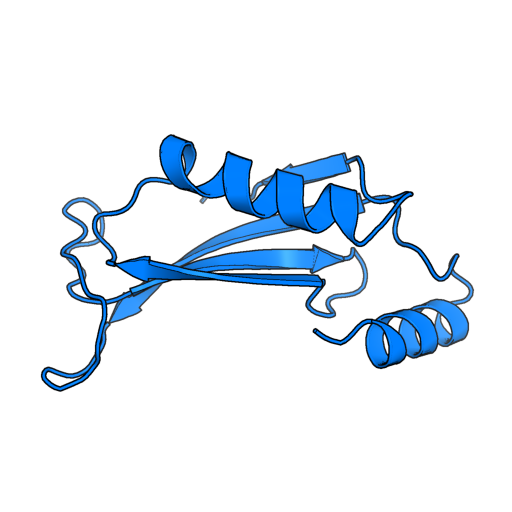O . ASN A 1 93 ? -10.559 3.004 2.832 1.00 83.62 93 ASN A O 1
ATOM 703 N N . GLU A 1 94 ? -10.963 3.723 0.740 1.00 80.94 94 GLU A N 1
ATOM 704 C CA . GLU A 1 94 ? -9.566 3.969 0.394 1.00 80.94 94 GLU A CA 1
ATOM 705 C C . GLU A 1 94 ? -9.399 5.437 0.016 1.00 80.94 94 GLU A C 1
ATOM 707 O O . GLU A 1 94 ? -10.173 5.979 -0.775 1.00 80.94 94 GLU A O 1
ATOM 712 N N . LEU A 1 95 ? -8.417 6.084 0.637 1.00 83.69 95 LEU A N 1
ATOM 713 C CA . LEU A 1 95 ? -8.018 7.450 0.328 1.00 83.69 95 LEU A CA 1
ATOM 714 C C . LEU A 1 95 ? -6.728 7.386 -0.481 1.00 83.69 95 LEU A C 1
ATOM 716 O O . LEU A 1 95 ? -5.745 6.840 0.011 1.00 83.69 95 LEU A O 1
ATOM 720 N N . ALA A 1 96 ? -6.747 7.923 -1.697 1.00 84.88 96 ALA A N 1
ATOM 721 C CA . ALA A 1 96 ? -5.541 8.116 -2.491 1.00 84.88 96 ALA A CA 1
ATOM 722 C C . ALA A 1 96 ? -4.925 9.475 -2.157 1.00 84.88 96 ALA A C 1
ATOM 724 O O . ALA A 1 96 ? -5.659 10.454 -1.971 1.00 84.88 96 ALA A O 1
ATOM 725 N N . ASP A 1 97 ? -3.601 9.542 -2.082 1.00 74.69 97 ASP A N 1
ATOM 726 C CA . ASP A 1 97 ? -2.915 10.823 -2.044 1.00 74.69 97 ASP A CA 1
ATOM 727 C C . ASP A 1 97 ? -2.880 11.476 -3.436 1.00 74.69 97 ASP A C 1
ATOM 729 O O . ASP A 1 97 ? -2.868 10.826 -4.479 1.00 74.69 97 ASP A O 1
ATOM 733 N N . GLY A 1 98 ? -2.979 12.805 -3.450 1.00 65.00 98 GLY A N 1
ATOM 734 C CA . GLY A 1 98 ? -2.960 13.612 -4.672 1.00 65.00 98 GLY A CA 1
ATOM 735 C C . GLY A 1 98 ? -1.540 14.019 -5.043 1.00 65.00 98 GLY A C 1
ATOM 736 O O . GLY A 1 98 ? -1.278 15.220 -5.107 1.00 65.00 98 GLY A O 1
ATOM 737 N N . GLY A 1 99 ? -0.645 13.033 -5.158 1.00 56.94 99 GLY A N 1
ATOM 738 C CA . GLY A 1 99 ? 0.762 13.223 -5.529 1.00 56.94 99 GLY A CA 1
ATOM 739 C C . GLY A 1 99 ? 0.962 13.893 -6.883 1.00 56.94 99 GLY A C 1
ATOM 740 O O . GLY A 1 99 ? 0.116 13.693 -7.785 1.00 56.94 99 GLY A O 1
#

Foldseek 3Di:
DCLVVQQVVCVVVVHDSFAQEKEKEKDADADDPPDDAADADPVVRHIGKIKIWIDGPVGDTQDIDIHHNNDDCVVPVVVRVVVSCVVGVNHPHYHYDPD